Protein AF-A0A9E8MXP3-F1 (afdb_monomer)

pLDDT: mean 74.7, std 21.37, range [38.53, 97.06]

Organism: NCBI:txid2980107

Foldseek 3Di:
DDDDDQDDDPDPDKDKDKDKDKDKDKDKDKDKDWDWDDPDPPDIDTDIDMDIDIDIDIDIDIDIDIRDPDPPPDDPVNVVPPDDDDDD

Sequence (88 aa):
MSPYTVTGDGRDIQSSLRVRSTRDRRLYTDVITNFNYKLTENIELKSLLGFNATDFESFSQTTFGRQLTLPGLYTVENISRRHYRFRF

Solvent-accessible surface area (backbone atoms only — not comparable to full-atom values): 6205 Å² total; per-residue (Å²): 134,84,84,81,82,87,85,73,87,89,63,94,72,76,46,70,49,76,50,77,49,76,48,78,48,77,51,78,50,77,47,77,48,77,47,79,43,74,80,48,101,89,41,74,48,78,48,77,51,74,52,78,50,77,49,82,48,80,47,80,47,77,51,77,50,66,73,65,81,66,91,80,81,76,55,78,75,73,66,72,71,71,72,83,76,81,82,134

Nearest PDB structures (foldseek):
  5ec5-assembly1_B  TM=4.370E-01  e=1.906E-02  Eisenia fetida
  6o2n-assembly1_L  TM=4.931E-01  e=5.156E-02  Clostridioides difficile
  6uwr-assembly1_A  TM=4.988E-01  e=3.614E-02  Clostridioides difficile
  8egr-assembly1_J  TM=3.047E-01  e=3.881E-02  Staphylococcus phage Andhra
  6iac-assembly1_B  TM=3.218E-01  e=9.105E-02  Staphylococcus phage P68

Mean predicted aligned error: 16.0 Å

Structure (mmCIF, N/CA/C/O backbone):
data_AF-A0A9E8MXP3-F1
#
_entry.id   AF-A0A9E8MXP3-F1
#
loop_
_atom_site.group_PDB
_atom_site.id
_atom_site.type_symbol
_atom_site.label_atom_id
_atom_site.label_alt_id
_atom_site.label_comp_id
_atom_site.label_asym_id
_atom_site.label_entity_id
_atom_site.label_seq_id
_atom_site.pdbx_PDB_ins_code
_atom_site.Cartn_x
_atom_site.Cartn_y
_atom_site.Cartn_z
_atom_site.occupancy
_atom_site.B_iso_or_equiv
_atom_site.auth_seq_id
_atom_site.auth_comp_id
_atom_site.auth_asym_id
_atom_site.auth_atom_id
_atom_site.pdbx_PDB_model_num
ATOM 1 N N . MET A 1 1 ? 27.571 -22.491 -27.075 1.00 40.12 1 MET A N 1
ATOM 2 C CA . MET A 1 1 ? 27.212 -21.080 -27.340 1.00 40.12 1 MET A CA 1
ATOM 3 C C . MET A 1 1 ? 26.895 -20.958 -28.821 1.00 40.12 1 MET A C 1
ATOM 5 O O . MET A 1 1 ? 27.735 -21.345 -29.619 1.00 40.12 1 MET A O 1
ATOM 9 N N . SER A 1 2 ? 25.681 -20.540 -29.188 1.00 42.50 2 SER A N 1
ATOM 10 C CA . SER A 1 2 ? 25.293 -20.393 -30.600 1.00 42.50 2 SER A CA 1
ATOM 11 C C . SER A 1 2 ? 25.889 -19.099 -31.166 1.00 42.50 2 SER A C 1
ATOM 13 O O . SER A 1 2 ? 25.752 -18.065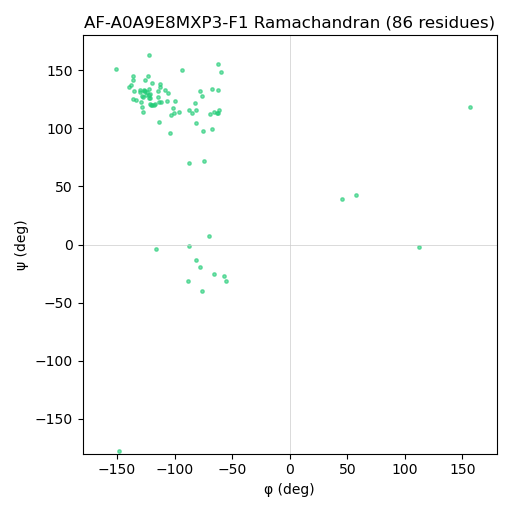 -30.508 1.00 42.50 2 SER A O 1
ATOM 15 N N . PRO A 1 3 ? 26.537 -19.114 -32.344 1.00 44.62 3 PRO A N 1
ATOM 16 C CA . PRO A 1 3 ? 27.048 -17.897 -32.959 1.00 44.62 3 PRO A CA 1
ATOM 17 C C . PRO A 1 3 ? 25.879 -17.002 -33.389 1.00 44.62 3 PRO A C 1
ATOM 19 O O . PRO A 1 3 ? 24.906 -17.467 -33.985 1.00 44.62 3 PRO A O 1
ATOM 22 N N . TYR A 1 4 ? 25.960 -15.713 -33.070 1.00 46.34 4 TYR A N 1
ATOM 23 C CA . TYR A 1 4 ? 25.044 -14.709 -33.601 1.00 46.34 4 TYR A CA 1
ATOM 24 C C . TYR A 1 4 ? 25.453 -14.400 -35.045 1.00 46.34 4 TYR A C 1
ATOM 26 O O . TYR A 1 4 ? 26.617 -14.126 -35.331 1.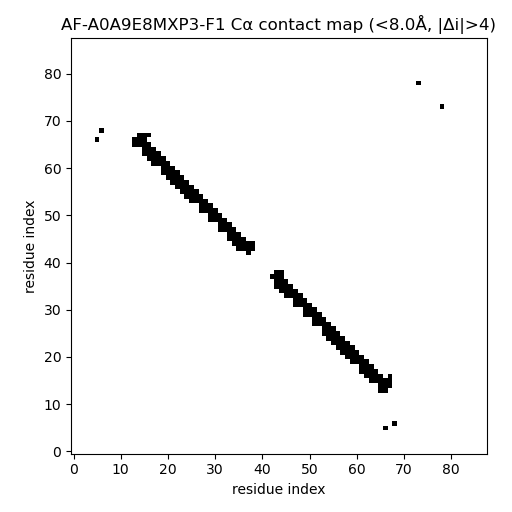00 46.34 4 TYR A O 1
ATOM 34 N N . 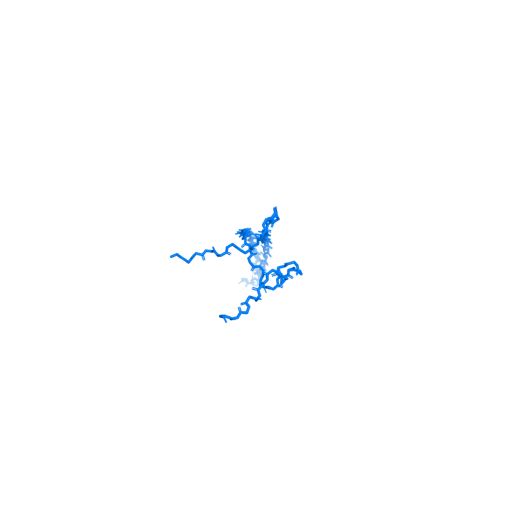THR A 1 5 ? 24.503 -14.475 -35.976 1.00 52.00 5 THR A N 1
ATOM 35 C CA . THR A 1 5 ? 24.754 -14.120 -37.378 1.00 52.00 5 THR A CA 1
ATOM 36 C C . THR A 1 5 ? 24.511 -12.625 -37.547 1.00 52.00 5 THR A C 1
ATOM 38 O O . THR A 1 5 ? 23.397 -12.148 -37.350 1.00 52.00 5 THR A O 1
ATOM 41 N N . VAL A 1 6 ? 25.559 -11.876 -37.886 1.00 53.72 6 VAL A N 1
ATOM 42 C CA . VAL A 1 6 ? 25.460 -10.447 -38.205 1.00 53.72 6 VAL A CA 1
ATOM 43 C C . VAL A 1 6 ? 24.996 -10.315 -39.656 1.00 53.72 6 VAL A C 1
ATOM 45 O O . VAL A 1 6 ? 25.767 -10.558 -40.578 1.00 53.72 6 VAL A O 1
ATOM 48 N N . THR A 1 7 ? 23.731 -9.960 -39.878 1.00 50.53 7 THR A N 1
ATOM 49 C CA . THR A 1 7 ? 23.184 -9.679 -41.219 1.00 50.53 7 THR A CA 1
ATOM 50 C C . THR A 1 7 ? 23.099 -8.172 -41.473 1.00 50.53 7 THR A C 1
ATOM 52 O O . THR A 1 7 ? 22.285 -7.498 -40.846 1.00 50.53 7 THR A O 1
ATOM 55 N N . GLY A 1 8 ? 23.898 -7.653 -42.417 1.00 50.59 8 GLY A N 1
ATOM 56 C CA . GLY A 1 8 ? 23.774 -6.290 -42.958 1.00 50.59 8 GLY A CA 1
ATOM 57 C C . GLY A 1 8 ? 25.074 -5.741 -43.559 1.00 50.59 8 GLY A C 1
ATOM 58 O O . GLY A 1 8 ? 26.050 -5.565 -42.837 1.00 50.59 8 GLY A O 1
ATOM 59 N N . ASP A 1 9 ? 25.076 -5.437 -44.861 1.00 54.88 9 ASP A N 1
ATOM 60 C CA . ASP A 1 9 ? 26.141 -4.660 -45.516 1.00 54.88 9 ASP A CA 1
ATOM 61 C C . ASP A 1 9 ? 26.199 -3.260 -44.877 1.00 54.88 9 ASP A C 1
ATOM 63 O O . ASP A 1 9 ? 25.227 -2.510 -44.960 1.00 54.88 9 ASP A O 1
ATOM 67 N N . GLY A 1 10 ? 27.314 -2.927 -44.217 1.00 52.03 10 GLY A N 1
ATOM 68 C CA . GLY A 1 10 ? 27.740 -1.555 -43.901 1.00 52.03 10 GLY A CA 1
ATOM 69 C C . GLY A 1 10 ? 26.681 -0.599 -43.340 1.00 52.03 10 GLY A C 1
ATOM 70 O O . GLY A 1 10 ? 26.663 0.567 -43.725 1.00 52.03 10 GLY A O 1
ATOM 71 N N . ARG A 1 11 ? 25.778 -1.056 -42.465 1.00 51.66 11 ARG A N 1
ATOM 72 C CA . ARG A 1 11 ? 24.799 -0.165 -41.827 1.00 51.66 11 ARG A CA 1
ATOM 73 C C . ARG A 1 11 ? 25.293 0.269 -40.457 1.00 51.66 11 ARG A C 1
ATOM 75 O O . ARG A 1 11 ? 25.326 -0.530 -39.530 1.00 51.66 11 ARG A O 1
ATOM 82 N N . ASP A 1 12 ? 25.567 1.562 -40.329 1.00 53.50 12 ASP A N 1
ATOM 83 C CA . ASP A 1 12 ? 25.930 2.252 -39.078 1.00 53.50 12 ASP A CA 1
ATOM 84 C C . ASP A 1 12 ? 24.744 2.378 -38.089 1.00 53.50 12 ASP A C 1
ATOM 86 O O . ASP A 1 12 ? 24.806 3.059 -37.068 1.00 53.50 12 ASP A O 1
ATOM 90 N N . ILE A 1 13 ? 23.614 1.729 -38.399 1.00 56.81 13 ILE A N 1
ATOM 91 C CA . ILE A 1 13 ? 22.375 1.789 -37.625 1.00 56.81 13 ILE A CA 1
ATOM 92 C C . ILE A 1 13 ? 22.227 0.484 -36.840 1.00 56.81 13 ILE A C 1
ATOM 94 O O . ILE A 1 13 ? 21.730 -0.527 -37.339 1.00 56.81 13 ILE A O 1
ATOM 98 N N . GLN A 1 14 ? 22.651 0.513 -35.579 1.00 64.69 14 GLN A N 1
ATOM 99 C CA . GLN A 1 14 ? 22.494 -0.596 -34.644 1.00 64.69 14 GLN A CA 1
ATOM 100 C C . GLN A 1 14 ? 21.081 -0.598 -34.042 1.00 64.69 14 GLN A C 1
ATOM 102 O O . GLN A 1 14 ? 20.717 0.289 -33.271 1.00 64.69 14 GLN A O 1
ATOM 107 N N . SER A 1 15 ? 20.286 -1.635 -34.323 1.00 69.56 15 SER A N 1
ATOM 108 C CA . SER A 1 15 ? 18.996 -1.829 -33.646 1.00 69.56 15 SER A CA 1
ATOM 109 C C . SER A 1 15 ? 19.213 -2.035 -32.141 1.00 69.56 15 SER A C 1
ATOM 111 O O . SER A 1 15 ? 20.051 -2.858 -31.741 1.00 69.56 15 SER A O 1
ATOM 113 N N . SER A 1 16 ? 18.435 -1.342 -31.313 1.00 75.81 16 SER A N 1
ATOM 114 C CA . SER A 1 16 ? 18.424 -1.538 -29.865 1.00 75.81 16 SER A CA 1
ATOM 115 C C . SER A 1 16 ? 16.995 -1.563 -29.337 1.00 75.81 16 SER A C 1
ATOM 117 O O . SER A 1 16 ? 16.123 -0.867 -29.852 1.00 75.81 16 SER A O 1
ATOM 119 N N . LEU A 1 17 ? 16.762 -2.380 -28.311 1.00 80.81 17 LEU A N 1
ATOM 120 C CA . LEU A 1 17 ? 15.517 -2.399 -27.554 1.00 80.81 17 LEU A CA 1
ATOM 121 C C . LEU A 1 17 ? 15.865 -2.195 -26.093 1.00 80.81 17 LEU A C 1
ATOM 123 O O . LEU A 1 17 ? 16.705 -2.895 -25.523 1.00 80.81 17 LEU A O 1
ATOM 127 N N . ARG A 1 18 ? 15.185 -1.228 -25.495 1.00 81.69 18 ARG A N 1
ATOM 128 C CA . ARG A 1 18 ? 15.177 -1.004 -24.062 1.00 81.69 18 ARG A CA 1
ATOM 129 C C . ARG A 1 18 ? 13.724 -0.960 -23.633 1.00 81.69 18 ARG A C 1
ATOM 131 O O . ARG A 1 18 ? 13.007 -0.037 -23.998 1.00 81.69 18 ARG A O 1
ATOM 138 N N . VAL A 1 19 ? 13.315 -1.945 -22.849 1.00 88.50 19 VAL A N 1
ATOM 139 C CA . VAL A 1 19 ? 12.008 -1.944 -22.194 1.00 88.50 19 VAL A CA 1
ATOM 140 C C . VAL A 1 19 ? 12.246 -1.666 -20.724 1.00 88.50 19 VAL A C 1
ATOM 142 O O . VAL A 1 19 ? 13.011 -2.376 -20.068 1.00 88.50 19 VAL A O 1
ATOM 145 N N . ARG A 1 20 ? 11.613 -0.614 -20.215 1.00 88.12 20 ARG A N 1
ATOM 146 C CA . ARG A 1 20 ? 11.586 -0.291 -18.792 1.00 88.12 20 ARG A CA 1
ATOM 147 C C . ARG A 1 20 ? 10.159 -0.492 -18.304 1.00 88.12 20 ARG A C 1
ATOM 149 O O . ARG A 1 20 ? 9.248 0.125 -18.844 1.00 88.12 20 ARG A O 1
ATOM 156 N N . SER A 1 21 ? 9.992 -1.344 -17.301 1.00 90.31 21 SER A N 1
ATOM 157 C CA . SER A 1 21 ? 8.733 -1.516 -16.587 1.00 90.31 21 SER A CA 1
ATOM 158 C C . SER A 1 21 ? 8.923 -1.025 -15.164 1.00 90.31 21 SER A C 1
ATOM 160 O O . SER A 1 21 ? 9.806 -1.506 -14.452 1.00 90.31 21 SER A O 1
ATOM 162 N N . THR A 1 22 ? 8.102 -0.064 -14.766 1.00 92.69 22 THR A N 1
ATOM 163 C CA . THR A 1 22 ? 8.080 0.481 -13.412 1.00 92.69 22 THR A CA 1
ATOM 164 C C . THR A 1 22 ? 6.670 0.324 -12.878 1.00 92.69 22 THR A C 1
ATOM 166 O O . THR A 1 22 ? 5.706 0.637 -13.578 1.00 92.69 22 THR A O 1
ATOM 169 N N . ARG A 1 23 ? 6.549 -0.206 -11.663 1.00 91.12 23 ARG A N 1
ATOM 170 C CA . ARG A 1 23 ? 5.275 -0.329 -10.964 1.00 91.12 23 ARG A CA 1
ATOM 171 C C . ARG A 1 23 ? 5.462 0.144 -9.539 1.00 91.12 23 ARG A C 1
ATOM 173 O O . ARG A 1 23 ? 6.267 -0.424 -8.811 1.00 91.12 23 ARG A O 1
ATOM 180 N N . ASP A 1 24 ? 4.648 1.113 -9.159 1.00 93.94 24 ASP A N 1
ATOM 181 C CA . ASP A 1 24 ? 4.514 1.550 -7.781 1.00 93.94 24 ASP A CA 1
ATOM 182 C C . ASP A 1 24 ? 3.100 1.222 -7.314 1.00 93.94 24 ASP A C 1
ATOM 184 O O . ASP A 1 24 ? 2.118 1.487 -8.015 1.00 93.94 24 ASP A O 1
ATOM 188 N N . ARG A 1 25 ? 2.993 0.604 -6.140 1.00 93.81 25 ARG A N 1
ATOM 189 C CA . ARG A 1 25 ? 1.712 0.282 -5.518 1.00 93.81 25 ARG A CA 1
ATOM 190 C C . ARG A 1 25 ? 1.719 0.759 -4.078 1.00 93.81 25 ARG A C 1
ATOM 192 O O . ARG A 1 25 ? 2.627 0.453 -3.311 1.00 93.81 25 ARG A O 1
ATOM 199 N N . ARG A 1 26 ? 0.654 1.467 -3.713 1.00 95.06 26 ARG A N 1
ATOM 200 C CA . ARG A 1 26 ? 0.321 1.792 -2.331 1.00 95.06 26 ARG A CA 1
ATOM 201 C C . ARG A 1 26 ? -1.038 1.186 -2.018 1.00 95.06 26 ARG A C 1
ATOM 203 O O . ARG A 1 26 ? -2.013 1.524 -2.685 1.00 95.06 26 ARG A O 1
ATOM 210 N N . LEU A 1 27 ? -1.091 0.298 -1.032 1.00 91.75 27 LEU A N 1
ATOM 211 C CA . LEU A 1 27 ? -2.349 -0.222 -0.499 1.00 91.75 27 LEU A CA 1
ATOM 212 C C . LEU A 1 27 ? -2.561 0.365 0.887 1.00 91.75 27 LEU A C 1
ATOM 214 O O . LEU A 1 27 ? -1.646 0.386 1.706 1.00 91.75 27 LEU A O 1
ATOM 218 N N . TYR A 1 28 ? -3.769 0.852 1.121 1.00 94.56 28 TYR A N 1
ATOM 219 C CA . TYR A 1 28 ? -4.187 1.431 2.385 1.00 94.56 28 TYR A CA 1
ATOM 220 C C . TYR A 1 28 ? -5.483 0.748 2.800 1.00 94.56 28 TYR A C 1
ATOM 222 O O . TYR A 1 28 ? -6.417 0.669 1.999 1.00 94.56 28 TYR A O 1
ATOM 230 N N . THR A 1 29 ? -5.523 0.228 4.022 1.00 92.00 29 THR A N 1
ATOM 231 C CA . THR A 1 29 ? -6.711 -0.424 4.564 1.00 92.00 29 THR A CA 1
ATOM 232 C C . THR A 1 29 ? -6.919 -0.049 6.018 1.00 92.00 29 THR A C 1
ATOM 234 O O . THR A 1 29 ? -5.993 -0.102 6.828 1.00 92.00 29 THR A O 1
ATOM 237 N N . ASP A 1 30 ? -8.177 0.248 6.327 1.00 94.62 30 ASP A N 1
ATOM 238 C CA . ASP A 1 30 ? -8.650 0.583 7.661 1.00 94.62 30 ASP A CA 1
ATOM 239 C C . ASP A 1 30 ? -9.741 -0.390 8.070 1.00 94.62 30 ASP A C 1
ATOM 241 O O . ASP A 1 30 ? -10.671 -0.663 7.309 1.00 94.62 30 ASP A O 1
ATOM 245 N N . VAL A 1 31 ? -9.643 -0.889 9.296 1.00 94.31 31 VAL A N 1
ATOM 246 C CA . VAL A 1 31 ? -10.714 -1.646 9.935 1.00 94.31 31 VAL A CA 1
ATOM 247 C C . VAL A 1 31 ? -10.988 -1.018 11.286 1.00 94.31 31 VAL A C 1
ATOM 249 O O . VAL A 1 31 ? -10.081 -0.840 12.096 1.00 94.31 31 VAL A O 1
ATOM 252 N N . ILE A 1 32 ? -12.254 -0.694 11.530 1.00 96.31 32 ILE A N 1
ATOM 253 C CA . ILE A 1 32 ? -12.734 -0.183 12.810 1.00 96.31 32 ILE A CA 1
ATOM 254 C C . ILE A 1 32 ? -13.879 -1.076 13.264 1.00 96.31 32 ILE A C 1
ATOM 256 O O . ILE A 1 32 ? -14.794 -1.379 12.501 1.00 96.31 32 ILE A O 1
ATOM 260 N N . THR A 1 33 ? -13.826 -1.488 14.524 1.00 94.25 33 THR A N 1
ATOM 261 C CA . THR A 1 33 ? -14.854 -2.299 15.172 1.00 94.25 33 THR A CA 1
ATOM 262 C C . THR A 1 33 ? -15.324 -1.612 16.443 1.00 94.25 33 THR A C 1
ATOM 264 O O . THR A 1 33 ? -14.541 -0.989 17.164 1.00 94.25 33 THR A O 1
ATOM 267 N N . ASN A 1 34 ? -16.627 -1.697 16.695 1.00 96.88 34 ASN A N 1
ATOM 268 C CA . ASN A 1 34 ? -17.272 -1.094 17.850 1.00 96.88 34 ASN A CA 1
ATOM 269 C C . ASN A 1 34 ? -17.880 -2.199 18.715 1.00 96.88 34 ASN A C 1
ATOM 271 O O . ASN A 1 34 ? -18.731 -2.961 18.254 1.00 96.88 34 ASN A O 1
ATOM 275 N N . PHE A 1 35 ? -17.435 -2.271 19.963 1.00 95.31 35 PHE A N 1
ATOM 276 C CA . PHE A 1 35 ? -17.956 -3.174 20.972 1.00 95.31 35 PHE A CA 1
ATOM 277 C C . PHE A 1 35 ? -18.846 -2.383 21.916 1.00 95.31 35 PHE A C 1
ATOM 279 O O . PHE A 1 35 ? -18.364 -1.574 22.707 1.00 95.31 35 PHE A O 1
ATOM 286 N N . ASN A 1 36 ? -20.143 -2.663 21.851 1.00 96.38 36 ASN A N 1
ATOM 287 C CA . ASN A 1 36 ? -21.120 -2.178 22.814 1.00 96.38 36 ASN A CA 1
ATOM 288 C C . ASN A 1 36 ? -21.656 -3.385 23.575 1.00 96.38 36 ASN A C 1
ATOM 290 O O . ASN A 1 36 ? -22.433 -4.168 23.030 1.00 96.38 36 ASN A O 1
ATOM 294 N N . TY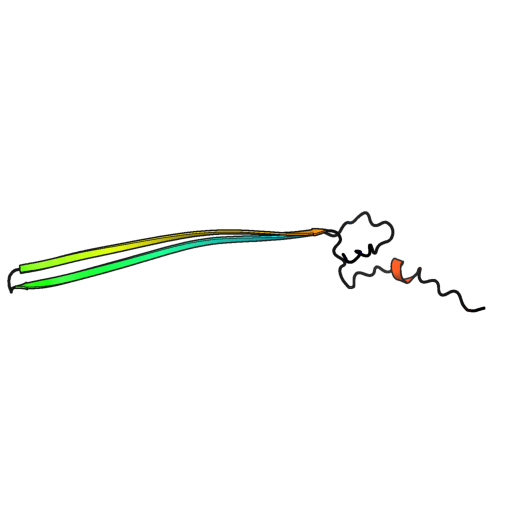R A 1 37 ? -21.218 -3.548 24.819 1.00 94.56 37 TYR A N 1
ATOM 295 C CA . TYR A 1 37 ? -21.621 -4.658 25.671 1.00 94.56 37 TYR A CA 1
ATOM 296 C C . TYR A 1 37 ? -22.287 -4.142 26.944 1.00 94.56 37 TYR A C 1
ATOM 298 O O . TYR A 1 37 ? -21.713 -3.332 27.671 1.00 94.56 37 TYR A O 1
ATOM 306 N N . LYS A 1 38 ? -23.496 -4.623 27.239 1.00 96.75 38 LYS A N 1
ATOM 307 C CA . LYS A 1 38 ? -24.165 -4.357 28.517 1.00 96.75 38 LYS A CA 1
ATOM 308 C C . LYS A 1 38 ? -23.682 -5.374 29.545 1.00 96.75 38 LYS A C 1
ATOM 310 O O . LYS A 1 38 ? -23.966 -6.560 29.411 1.00 96.75 38 LYS A O 1
ATOM 315 N N . LEU A 1 39 ? -22.948 -4.909 30.554 1.00 93.56 39 LEU A N 1
ATOM 316 C CA . LEU A 1 39 ? -22.495 -5.745 31.668 1.00 93.56 39 LEU A CA 1
ATOM 317 C C . LEU A 1 39 ? -23.656 -6.017 32.637 1.00 93.56 39 LEU A C 1
ATOM 319 O O . LEU A 1 39 ? -23.805 -7.139 33.109 1.00 93.56 39 LEU A O 1
ATOM 323 N N . THR A 1 40 ? -24.488 -5.002 32.900 1.00 95.56 40 THR A N 1
ATOM 324 C CA . THR A 1 40 ? -25.731 -5.073 33.694 1.00 95.56 40 THR A CA 1
ATOM 325 C C . THR A 1 40 ? -26.756 -4.058 33.161 1.00 95.56 40 THR A C 1
ATOM 327 O O . THR A 1 40 ? -26.470 -3.345 32.199 1.00 95.56 40 THR A O 1
ATOM 330 N N . GLU A 1 41 ? -27.938 -3.945 33.783 1.00 94.50 41 GLU A N 1
ATOM 331 C CA . GLU A 1 41 ? -28.943 -2.923 33.423 1.00 94.50 41 GLU A CA 1
ATOM 332 C C . GLU A 1 41 ? -28.407 -1.483 33.511 1.00 94.50 41 GLU A C 1
ATOM 334 O O . GLU A 1 41 ? -28.859 -0.617 32.765 1.00 94.50 41 GLU A O 1
ATOM 339 N N . ASN A 1 42 ? -27.403 -1.250 34.366 1.00 96.31 42 ASN A N 1
ATOM 340 C CA . ASN A 1 42 ? -26.893 0.086 34.687 1.00 96.31 42 ASN A CA 1
ATOM 341 C C . ASN A 1 42 ? -25.432 0.306 34.262 1.00 96.31 42 ASN A C 1
ATOM 343 O O . ASN A 1 42 ? -24.901 1.398 34.459 1.00 96.31 42 ASN A O 1
ATOM 347 N N . ILE A 1 43 ? -24.755 -0.720 33.734 1.00 95.00 43 ILE A N 1
ATOM 348 C CA . ILE A 1 43 ? -23.327 -0.658 33.399 1.00 95.00 43 ILE A CA 1
ATOM 349 C C . ILE A 1 43 ? -23.116 -1.138 31.965 1.00 95.00 43 ILE A C 1
ATOM 351 O O . ILE A 1 43 ? -23.422 -2.280 31.617 1.00 95.00 43 ILE A O 1
ATOM 355 N N . GLU A 1 44 ? -22.520 -0.270 31.151 1.00 96.50 44 GLU A N 1
ATOM 356 C CA . GLU A 1 44 ? -22.169 -0.546 29.759 1.00 96.50 44 GLU A CA 1
ATOM 357 C C . GLU A 1 44 ? -20.658 -0.421 29.549 1.00 96.50 44 GLU A C 1
ATOM 359 O O . GLU A 1 44 ? -20.023 0.516 30.032 1.00 96.50 44 GLU A O 1
ATOM 364 N N . LEU A 1 45 ? -20.094 -1.345 28.774 1.00 94.69 45 LEU A N 1
ATOM 365 C CA . LEU A 1 45 ? -18.774 -1.222 28.177 1.00 94.69 45 LEU A CA 1
ATOM 366 C C . LEU A 1 45 ? -18.935 -0.778 26.723 1.00 94.69 45 LEU A C 1
ATOM 368 O O . LEU A 1 45 ? -19.584 -1.456 25.923 1.00 94.69 45 LEU A O 1
ATOM 372 N N . LYS A 1 46 ? -18.295 0.340 26.386 1.00 97.06 46 LYS A N 1
ATOM 373 C CA . LYS A 1 46 ? -18.183 0.846 25.018 1.00 97.06 46 LYS A CA 1
ATOM 374 C C . LYS A 1 46 ? -16.712 0.934 24.662 1.00 97.06 46 LYS A C 1
ATOM 376 O O . LYS A 1 46 ? -15.960 1.627 25.343 1.00 97.06 46 LYS A O 1
ATOM 381 N N . SER A 1 47 ? -16.302 0.216 23.627 1.00 94.88 47 SER A N 1
ATOM 382 C CA . SER A 1 47 ? -14.917 0.201 23.165 1.00 94.88 47 SER A CA 1
ATOM 383 C C . SER A 1 47 ? -14.852 0.292 21.648 1.00 94.88 47 SER A C 1
ATOM 385 O O . SER A 1 47 ? -15.660 -0.307 20.939 1.00 94.88 47 SER A O 1
ATOM 387 N N . LEU A 1 48 ? -13.872 1.043 21.157 1.00 97.06 48 LEU A N 1
ATOM 388 C CA . LEU A 1 48 ? -13.578 1.196 19.741 1.00 97.06 48 LEU A CA 1
ATOM 389 C C . LEU A 1 48 ? -12.174 0.650 19.490 1.00 97.06 48 LEU A C 1
ATOM 391 O O . LEU A 1 48 ? -11.209 1.156 20.060 1.00 97.06 48 LEU A O 1
ATOM 395 N N . LEU A 1 49 ? -12.058 -0.366 18.637 1.00 94.25 49 LEU A N 1
ATOM 396 C CA . LEU A 1 49 ? -10.770 -0.922 18.233 1.00 94.25 49 LEU A CA 1
ATOM 397 C C . LEU A 1 49 ? -10.558 -0.668 16.746 1.00 94.25 49 LEU A C 1
ATOM 399 O O . LEU A 1 49 ? -11.411 -1.006 15.922 1.00 94.25 49 LEU A O 1
ATOM 403 N N . GLY A 1 50 ? -9.418 -0.066 16.419 1.00 94.88 50 GLY A N 1
ATOM 404 C CA . GLY A 1 50 ? -9.025 0.268 15.058 1.00 94.88 50 GLY A CA 1
ATOM 405 C C . GLY A 1 50 ? -7.684 -0.354 14.693 1.00 94.88 50 GLY A C 1
ATOM 406 O O . GLY A 1 50 ? -6.788 -0.444 15.531 1.00 94.88 50 GLY A O 1
ATOM 407 N N . PHE A 1 51 ? -7.544 -0.750 13.433 1.00 94.25 51 PHE A N 1
ATOM 408 C CA . PHE A 1 51 ? -6.285 -1.177 12.840 1.00 94.25 51 PHE A CA 1
ATOM 409 C C . PHE A 1 51 ? -6.120 -0.529 11.466 1.00 94.25 51 PHE A C 1
ATOM 411 O O . PHE A 1 51 ? -7.036 -0.568 10.643 1.00 94.25 51 PHE A O 1
ATOM 418 N N . ASN A 1 52 ? -4.941 0.045 11.233 1.00 94.31 52 ASN A N 1
ATOM 419 C CA . ASN A 1 52 ? -4.515 0.541 9.932 1.00 94.31 52 ASN A CA 1
ATOM 420 C C . ASN A 1 52 ? -3.355 -0.321 9.430 1.00 94.31 52 ASN A C 1
ATOM 422 O O . ASN A 1 52 ? -2.416 -0.596 10.181 1.00 94.31 52 ASN A O 1
ATOM 426 N N . ALA A 1 53 ? -3.404 -0.695 8.154 1.00 92.88 53 ALA A N 1
ATOM 427 C CA . ALA A 1 53 ? -2.259 -1.251 7.451 1.00 92.88 53 ALA A CA 1
ATOM 428 C C . ALA A 1 53 ? -1.997 -0.470 6.164 1.00 92.88 53 ALA A C 1
ATOM 430 O O . ALA A 1 53 ? -2.896 -0.212 5.361 1.00 92.88 53 ALA A O 1
ATOM 431 N N . THR A 1 54 ? -0.726 -0.128 5.973 1.00 95.31 54 THR A N 1
ATOM 432 C CA . THR A 1 54 ? -0.220 0.507 4.760 1.00 95.31 54 THR A CA 1
ATOM 433 C C . THR A 1 54 ? 0.881 -0.370 4.179 1.00 95.31 54 THR A C 1
ATOM 435 O O . THR A 1 54 ? 1.838 -0.696 4.878 1.00 95.31 54 THR A O 1
ATOM 438 N N . ASP A 1 55 ? 0.748 -0.735 2.906 1.00 94.38 55 ASP A N 1
ATOM 439 C CA . ASP A 1 55 ? 1.768 -1.457 2.142 1.00 94.38 55 ASP A CA 1
ATOM 440 C C . ASP A 1 55 ? 2.324 -0.561 1.033 1.00 94.38 55 ASP A C 1
ATOM 442 O O . ASP A 1 55 ? 1.576 0.164 0.360 1.00 94.38 55 ASP A O 1
ATOM 446 N N . PHE A 1 56 ? 3.641 -0.619 0.849 1.00 94.62 56 PHE A N 1
ATOM 447 C CA . PHE A 1 56 ? 4.349 0.086 -0.210 1.00 94.62 56 PHE A CA 1
ATOM 448 C C . PHE A 1 56 ? 5.241 -0.889 -0.971 1.00 94.62 56 PHE A C 1
ATOM 450 O O . PHE A 1 56 ? 6.192 -1.444 -0.422 1.00 94.62 56 PHE A O 1
ATOM 457 N N . GLU A 1 57 ? 4.962 -1.037 -2.262 1.0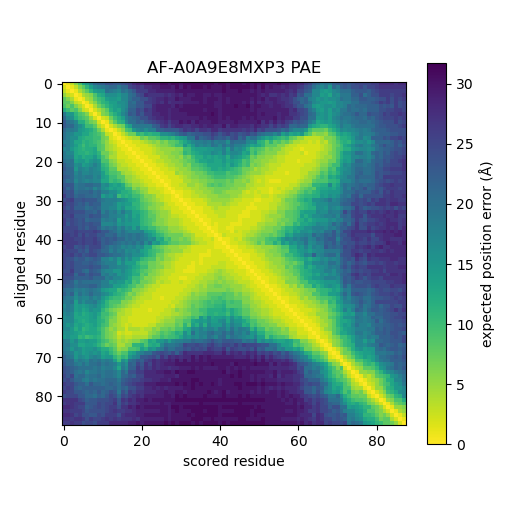0 95.25 57 GLU A N 1
ATOM 458 C CA . GLU A 1 57 ? 5.749 -1.857 -3.174 1.00 95.25 57 GLU A CA 1
ATOM 459 C C . GLU A 1 57 ? 6.272 -0.982 -4.314 1.00 95.25 57 GLU A C 1
ATOM 461 O O . GLU A 1 57 ? 5.498 -0.284 -4.976 1.00 95.25 57 GLU A O 1
ATOM 466 N N . SER A 1 58 ? 7.578 -1.060 -4.571 1.00 93.94 58 SER A N 1
ATOM 467 C CA . SER A 1 58 ? 8.197 -0.485 -5.763 1.00 93.94 58 SER A CA 1
ATOM 468 C C . SER A 1 58 ? 8.924 -1.574 -6.539 1.00 93.94 58 SER A C 1
ATOM 470 O O . SER A 1 58 ? 9.723 -2.335 -5.989 1.00 93.94 58 SER A O 1
ATOM 472 N N . PHE A 1 59 ? 8.625 -1.656 -7.831 1.00 94.06 59 PHE A N 1
ATOM 473 C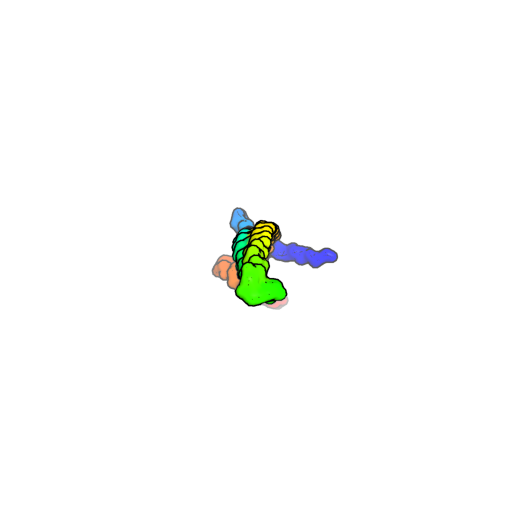 CA . PHE A 1 59 ? 9.185 -2.629 -8.752 1.00 94.06 59 PHE A CA 1
ATOM 474 C C . PHE A 1 59 ? 9.778 -1.919 -9.966 1.00 94.06 59 PHE A C 1
ATOM 476 O O . PHE A 1 59 ? 9.132 -1.088 -10.609 1.00 94.06 59 PHE A O 1
ATOM 483 N N . SER A 1 60 ? 11.004 -2.298 -10.318 1.00 92.88 60 SER A N 1
ATOM 484 C CA . SER A 1 60 ? 11.703 -1.793 -11.494 1.00 92.88 60 SER A CA 1
ATOM 485 C C . SER A 1 60 ? 12.373 -2.939 -12.232 1.00 92.88 60 SER A C 1
ATOM 487 O O . SER A 1 60 ? 13.180 -3.676 -11.666 1.00 92.88 60 SER A O 1
ATOM 489 N N . GLN A 1 61 ? 12.059 -3.069 -13.517 1.00 92.31 61 GLN A N 1
A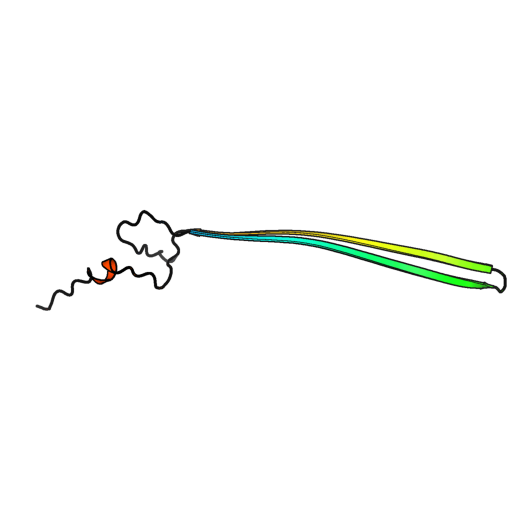TOM 490 C CA . GLN A 1 61 ? 12.677 -4.039 -14.406 1.00 92.31 61 GLN A CA 1
ATOM 491 C C . GLN A 1 61 ? 13.143 -3.343 -15.679 1.00 92.31 61 GLN A C 1
ATOM 493 O O . GLN A 1 61 ? 12.405 -2.583 -16.308 1.00 92.31 61 GLN A O 1
ATOM 498 N N . THR A 1 62 ? 14.381 -3.623 -16.080 1.00 88.88 62 THR A N 1
ATOM 499 C CA . THR A 1 62 ? 14.935 -3.163 -17.354 1.00 88.88 62 THR A CA 1
ATOM 500 C C . THR A 1 62 ? 15.368 -4.368 -18.172 1.00 88.88 62 THR A C 1
ATOM 502 O O . THR A 1 62 ? 16.232 -5.128 -17.747 1.00 88.88 62 THR A O 1
ATOM 505 N N . THR A 1 63 ? 14.793 -4.509 -19.364 1.00 84.44 63 THR A N 1
ATOM 506 C CA . THR A 1 63 ? 15.244 -5.467 -20.379 1.00 84.44 63 THR A CA 1
ATOM 507 C C . THR A 1 63 ? 15.970 -4.700 -21.473 1.00 84.44 63 THR A C 1
ATOM 509 O O . THR A 1 63 ? 15.466 -3.686 -21.963 1.00 84.44 63 THR A O 1
ATOM 512 N N . PHE A 1 64 ? 17.163 -5.159 -21.845 1.00 82.56 64 PHE A N 1
ATOM 513 C CA . PHE A 1 64 ? 18.012 -4.484 -22.819 1.00 82.56 64 PHE A CA 1
ATOM 514 C C . PHE A 1 64 ? 18.648 -5.475 -23.791 1.00 82.56 64 PHE A C 1
ATOM 516 O O . PHE A 1 64 ? 19.154 -6.516 -23.380 1.00 82.56 64 PHE A O 1
ATOM 523 N N . GLY A 1 65 ? 18.664 -5.111 -25.071 1.00 76.38 65 GLY A N 1
ATOM 524 C CA . GLY A 1 65 ? 19.326 -5.870 -26.121 1.00 76.38 65 GLY A CA 1
ATOM 525 C C . GLY A 1 65 ? 19.796 -4.973 -27.260 1.00 76.38 65 GLY A C 1
ATOM 526 O O . GLY A 1 65 ? 19.219 -3.918 -27.538 1.00 76.38 65 GLY A O 1
ATOM 527 N N . ARG A 1 66 ? 20.864 -5.408 -27.924 1.00 76.50 66 ARG A N 1
ATOM 528 C CA . ARG A 1 66 ? 21.430 -4.806 -29.138 1.00 76.50 66 ARG A CA 1
ATOM 529 C C . ARG A 1 66 ? 21.441 -5.859 -30.246 1.00 76.50 66 ARG A C 1
ATOM 531 O O . ARG A 1 66 ? 21.355 -7.042 -29.939 1.00 76.50 66 ARG A O 1
ATOM 538 N N . GLN A 1 67 ? 21.590 -5.433 -31.502 1.00 70.44 67 GLN A N 1
ATOM 539 C CA . GLN A 1 67 ? 21.677 -6.341 -32.663 1.00 70.44 67 GLN A CA 1
ATOM 540 C C . GLN A 1 67 ? 20.444 -7.254 -32.795 1.00 70.44 67 GLN A C 1
ATOM 542 O O . GLN A 1 67 ? 20.542 -8.452 -33.050 1.00 70.44 67 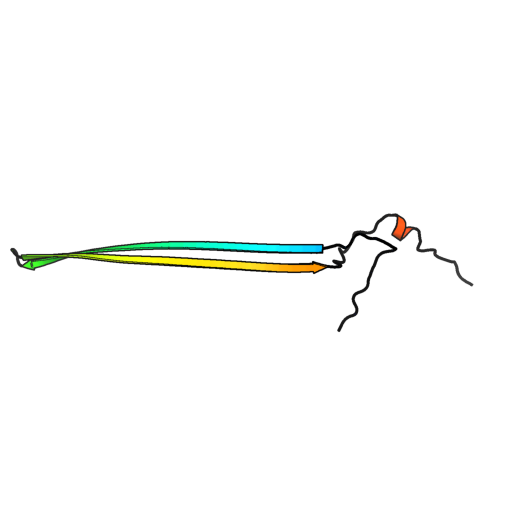GLN A O 1
ATOM 547 N N . LEU A 1 68 ? 19.261 -6.676 -32.596 1.00 62.91 68 LEU A N 1
ATOM 548 C CA . LEU A 1 68 ? 18.001 -7.370 -32.790 1.00 62.91 68 LEU A CA 1
ATOM 549 C C . LEU A 1 68 ? 17.856 -7.706 -34.269 1.00 62.91 68 LEU A C 1
ATOM 551 O O . LEU A 1 68 ? 17.713 -6.827 -35.118 1.00 62.91 68 LEU A O 1
ATOM 555 N N . THR A 1 69 ? 17.876 -8.996 -34.575 1.00 61.81 69 THR A N 1
ATOM 556 C CA . THR A 1 69 ? 17.480 -9.466 -35.897 1.00 61.81 69 THR A CA 1
ATOM 557 C C . THR A 1 69 ? 15.962 -9.379 -35.951 1.00 61.81 69 THR A C 1
ATOM 559 O O . THR A 1 69 ? 15.280 -10.245 -35.413 1.00 61.81 69 THR A O 1
ATOM 562 N N . LEU A 1 70 ? 15.424 -8.303 -36.531 1.00 54.50 70 LEU A N 1
ATOM 563 C CA . LEU A 1 70 ? 14.001 -8.223 -36.855 1.00 54.50 70 LEU A CA 1
ATOM 564 C C . LEU A 1 70 ? 13.738 -9.216 -37.997 1.00 54.50 70 LEU A C 1
ATOM 566 O O . LEU A 1 70 ? 14.241 -8.988 -39.103 1.00 54.50 70 LEU A O 1
ATOM 570 N N . PRO A 1 71 ? 12.990 -10.313 -37.775 1.00 50.91 71 PRO A N 1
ATOM 571 C CA . PRO A 1 71 ? 12.639 -11.216 -38.859 1.00 50.91 71 PRO A CA 1
ATOM 572 C C . PRO A 1 71 ? 11.791 -10.430 -39.865 1.00 50.91 71 PRO A C 1
ATOM 574 O O . PRO A 1 71 ? 10.687 -10.003 -39.539 1.00 50.91 71 PRO A O 1
ATOM 577 N N . GLY A 1 72 ? 12.319 -10.195 -41.069 1.00 51.03 72 GLY A N 1
ATOM 578 C CA . GLY A 1 72 ? 11.546 -9.639 -42.184 1.00 51.03 72 GLY A CA 1
ATOM 579 C C . GLY A 1 72 ? 11.894 -8.231 -42.674 1.00 51.03 72 GLY A C 1
ATOM 580 O O . GLY A 1 72 ? 11.305 -7.824 -43.672 1.00 51.03 72 GLY A O 1
ATOM 581 N N . LEU A 1 73 ? 12.847 -7.488 -42.087 1.00 48.66 73 LEU A N 1
ATOM 582 C CA . LEU A 1 73 ? 13.224 -6.171 -42.638 1.00 48.66 73 LEU A CA 1
ATOM 583 C C . LEU A 1 73 ? 14.318 -6.292 -43.714 1.00 48.66 73 LEU A C 1
ATOM 585 O O . LEU A 1 73 ? 15.476 -5.916 -43.535 1.00 48.66 73 LEU A O 1
ATOM 589 N N . TYR A 1 74 ? 13.929 -6.853 -44.856 1.00 50.09 74 TYR A N 1
ATOM 590 C CA . TYR A 1 74 ? 14.730 -6.869 -46.076 1.00 50.09 74 TYR A CA 1
ATOM 591 C C . TYR A 1 74 ? 14.548 -5.536 -46.810 1.00 50.09 74 TYR A C 1
ATOM 593 O O . TYR A 1 74 ? 13.435 -5.157 -47.157 1.00 50.09 74 TYR A O 1
ATOM 601 N N . THR A 1 75 ? 15.637 -4.809 -47.056 1.00 48.97 75 THR A N 1
ATOM 602 C CA . THR A 1 75 ? 15.616 -3.632 -47.942 1.00 48.97 75 THR A CA 1
ATOM 603 C C . THR A 1 75 ? 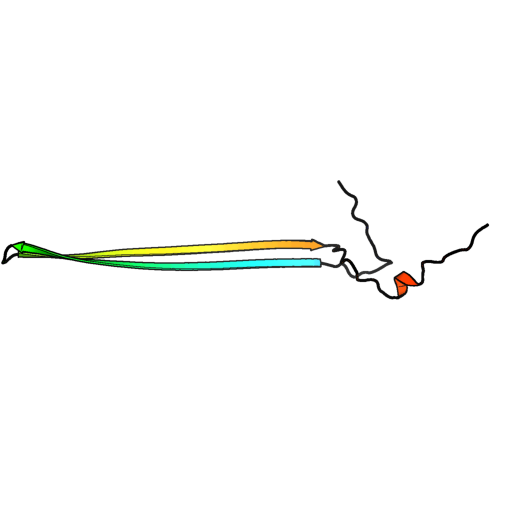15.996 -4.041 -49.364 1.00 48.97 75 THR A C 1
ATOM 605 O O . THR A 1 75 ? 16.741 -5.001 -49.558 1.00 48.97 75 THR A O 1
ATOM 608 N N . VAL A 1 76 ? 15.458 -3.323 -50.356 1.00 47.50 76 VAL A N 1
ATOM 609 C CA . VAL A 1 76 ? 15.457 -3.691 -51.790 1.00 47.50 76 VAL A CA 1
ATOM 610 C C . VAL A 1 76 ? 16.862 -3.961 -52.351 1.00 47.50 76 VAL A C 1
ATOM 612 O O . VAL A 1 76 ? 17.044 -4.840 -53.191 1.00 47.50 76 VAL A O 1
ATOM 615 N N . GLU A 1 77 ? 17.882 -3.286 -51.828 1.00 47.03 77 GLU A N 1
ATOM 616 C CA . GLU A 1 77 ? 19.283 -3.466 -52.234 1.00 47.03 77 GLU A CA 1
ATOM 617 C C . GLU A 1 77 ? 19.852 -4.851 -51.883 1.00 47.03 77 GLU A C 1
ATOM 619 O O . GLU A 1 77 ? 20.749 -5.343 -52.563 1.00 47.03 77 GLU A O 1
ATOM 624 N N . ASN A 1 78 ? 19.308 -5.520 -50.861 1.00 46.88 78 ASN A N 1
ATOM 625 C CA . ASN A 1 78 ? 19.801 -6.819 -50.397 1.00 46.88 78 ASN A CA 1
ATOM 626 C C . ASN A 1 78 ? 19.274 -8.000 -51.241 1.00 46.88 78 ASN A C 1
ATOM 628 O O . ASN A 1 78 ? 19.785 -9.114 -51.144 1.00 46.88 78 ASN A O 1
ATOM 632 N N . ILE A 1 79 ? 18.259 -7.771 -52.085 1.00 49.97 79 ILE A N 1
ATOM 633 C CA . ILE A 1 79 ? 17.694 -8.786 -52.992 1.00 49.97 79 ILE A CA 1
ATOM 634 C C . ILE A 1 79 ? 18.448 -8.798 -54.332 1.00 49.97 79 ILE A C 1
ATOM 636 O O . ILE A 1 79 ? 18.606 -9.857 -54.940 1.00 49.97 79 ILE A O 1
ATOM 640 N N . SER A 1 80 ? 18.971 -7.651 -54.784 1.00 46.75 80 SER A N 1
ATOM 641 C CA . SER A 1 80 ? 19.549 -7.522 -56.132 1.00 46.75 80 SER A CA 1
ATOM 642 C C . SER A 1 80 ? 20.960 -8.104 -56.281 1.00 46.75 80 SER A C 1
ATOM 644 O O . SER A 1 80 ? 21.368 -8.427 -57.394 1.00 46.75 80 SER A O 1
ATOM 646 N N . ARG A 1 81 ? 21.703 -8.300 -55.182 1.00 45.59 81 ARG A N 1
ATOM 647 C CA . ARG A 1 81 ? 23.065 -8.871 -55.213 1.00 45.59 81 ARG A CA 1
ATOM 648 C C . ARG A 1 81 ? 23.125 -10.395 -55.165 1.00 45.59 81 ARG A C 1
ATOM 650 O O . ARG A 1 81 ? 24.221 -10.948 -55.262 1.00 45.59 81 ARG A O 1
ATOM 657 N N . ARG A 1 82 ? 21.991 -11.105 -55.070 1.00 45.12 82 ARG A N 1
ATOM 658 C CA . ARG A 1 82 ? 21.968 -12.568 -55.240 1.00 45.12 82 ARG A CA 1
ATOM 659 C C . ARG A 1 82 ? 22.127 -12.891 -56.729 1.00 45.12 82 ARG A C 1
ATOM 661 O O . ARG A 1 82 ? 21.186 -13.266 -57.419 1.00 45.12 82 ARG A O 1
ATOM 668 N N . HIS A 1 83 ? 23.341 -12.678 -57.229 1.00 44.47 83 HIS A N 1
ATOM 669 C CA . HIS A 1 83 ? 23.747 -12.993 -58.586 1.00 44.47 83 HIS A CA 1
ATOM 670 C C . HIS A 1 83 ? 23.736 -14.519 -58.732 1.00 44.47 83 HIS A C 1
ATOM 672 O O . HIS A 1 83 ? 24.654 -15.217 -58.304 1.00 44.47 83 HIS A O 1
ATOM 678 N N . TYR A 1 84 ? 22.668 -15.051 -59.321 1.00 50.78 84 TYR A N 1
ATOM 679 C CA . TYR A 1 84 ? 22.700 -16.377 -59.917 1.00 50.78 84 TYR A CA 1
ATOM 680 C C . TYR A 1 84 ? 23.704 -16.329 -61.073 1.00 50.78 84 TYR A C 1
ATOM 682 O O . TYR A 1 84 ? 23.478 -15.622 -62.055 1.00 50.78 84 TYR A O 1
ATOM 690 N N . ARG A 1 85 ? 24.827 -17.044 -60.956 1.00 38.53 85 ARG A N 1
ATOM 691 C CA . ARG A 1 85 ? 25.704 -17.319 -62.098 1.00 38.53 85 ARG A CA 1
ATOM 692 C C . ARG A 1 85 ? 25.419 -18.750 -62.557 1.00 38.53 85 ARG A C 1
ATOM 694 O O . ARG A 1 85 ? 25.519 -19.689 -61.769 1.00 38.53 85 ARG A O 1
ATOM 701 N N . PHE A 1 86 ? 24.944 -18.862 -63.797 1.00 42.53 86 PHE A N 1
ATOM 702 C CA . PHE A 1 86 ? 24.516 -20.102 -64.441 1.00 42.53 86 PHE A CA 1
ATOM 703 C C . PHE A 1 86 ? 25.662 -21.118 -64.581 1.00 42.53 86 PHE A C 1
ATOM 705 O O . PHE A 1 86 ? 26.837 -20.757 -64.556 1.00 42.53 86 PHE A O 1
ATOM 712 N N . ARG A 1 87 ? 25.253 -22.391 -64.670 1.00 41.41 87 ARG A N 1
ATOM 713 C CA . ARG A 1 87 ? 26.056 -23.625 -64.699 1.00 41.41 87 ARG A CA 1
ATOM 714 C C . ARG A 1 87 ? 27.060 -23.717 -65.855 1.00 41.41 87 ARG A C 1
ATOM 716 O O . ARG A 1 87 ? 26.741 -23.258 -66.944 1.00 41.41 87 ARG A O 1
ATOM 723 N N . PHE A 1 88 ? 28.158 -24.409 -65.510 1.00 47.62 88 PHE A N 1
ATOM 724 C CA . PHE A 1 88 ? 29.173 -25.174 -66.264 1.00 47.62 88 PHE A CA 1
ATOM 725 C C . PHE A 1 88 ? 29.389 -24.847 -67.741 1.00 47.62 88 PHE A C 1
ATOM 727 O O . PHE A 1 88 ? 28.492 -25.159 -68.552 1.00 47.62 88 PHE A O 1
#

Secondary structure (DSSP, 8-state):
-PPP----SS-----EEEEEEEEEEEEEEEEEEEEEEEEETTEEEEEEEEEEEEEEEEEEEEEEEES---TT---THHHHT---PPP-

Radius of gyration: 34.17 Å; Cα contacts (8 Å, |Δi|>4): 97; chains: 1; bounding box: 58×27×101 Å